Protein AF-A0A9W4DKX4-F1 (afdb_monomer_lite)

Organism: NCBI:txid887465

Sequence (68 aa):
MRALTANGQPALAAYAPQSGGGHRAHTLQVLTVTAGLVACKVVFADPRVFDVFGLPREIPPGEFRPGR

Structure (mmCIF, N/CA/C/O backbone):
data_AF-A0A9W4DKX4-F1
#
_entry.id   AF-A0A9W4DKX4-F1
#
loop_
_atom_site.group_PDB
_atom_site.id
_atom_site.type_symbol
_atom_site.label_atom_id
_atom_site.label_alt_id
_atom_site.label_comp_id
_atom_site.label_asym_id
_atom_site.label_entity_id
_atom_site.label_seq_id
_atom_site.pdbx_PDB_ins_code
_atom_site.Cartn_x
_atom_site.Cartn_y
_atom_site.Cartn_z
_atom_site.occupancy
_atom_site.B_iso_or_equiv
_atom_site.auth_seq_id
_atom_site.auth_comp_id
_atom_site.auth_asym_id
_atom_site.auth_atom_id
_atom_site.pdbx_PDB_model_num
ATOM 1 N N . MET A 1 1 ? -3.306 11.085 -7.260 1.00 63.66 1 MET A N 1
ATOM 2 C CA . MET A 1 1 ? -3.357 10.139 -6.121 1.00 63.66 1 MET A CA 1
ATOM 3 C C . MET A 1 1 ? -4.561 9.234 -6.306 1.00 63.66 1 MET A C 1
ATOM 5 O O . MET A 1 1 ? -5.629 9.747 -6.610 1.00 63.66 1 MET A O 1
ATOM 9 N N . ARG A 1 2 ? -4.388 7.915 -6.179 1.00 80.19 2 ARG A N 1
ATOM 10 C CA . ARG A 1 2 ? -5.470 6.922 -6.271 1.00 80.19 2 ARG A CA 1
ATOM 11 C C . ARG A 1 2 ? -5.785 6.423 -4.862 1.00 80.19 2 ARG A C 1
ATOM 13 O O . ARG A 1 2 ? -4.861 6.061 -4.140 1.00 80.19 2 ARG A O 1
ATOM 20 N N . ALA A 1 3 ? -7.061 6.418 -4.482 1.00 85.94 3 ALA A N 1
ATOM 21 C CA . ALA A 1 3 ? -7.490 5.814 -3.225 1.00 85.94 3 ALA A CA 1
ATOM 22 C C . ALA A 1 3 ? -7.327 4.287 -3.302 1.00 85.94 3 ALA A C 1
ATOM 24 O O . ALA A 1 3 ? -7.670 3.677 -4.318 1.00 85.94 3 ALA A O 1
ATOM 25 N N . LEU A 1 4 ? -6.790 3.685 -2.242 1.00 92.94 4 LEU A N 1
ATOM 26 C CA . LEU A 1 4 ? -6.555 2.249 -2.146 1.00 92.94 4 LEU A CA 1
ATOM 27 C C . LEU A 1 4 ? -7.130 1.734 -0.828 1.00 92.94 4 LEU A C 1
ATOM 29 O O . LEU A 1 4 ? -6.867 2.281 0.243 1.00 92.94 4 LEU A O 1
ATOM 33 N N . THR A 1 5 ? -7.921 0.673 -0.921 1.00 94.50 5 THR A N 1
ATOM 34 C CA . THR A 1 5 ? -8.555 0.027 0.227 1.00 94.50 5 THR A CA 1
ATOM 35 C C . THR A 1 5 ? -8.443 -1.478 0.089 1.00 94.50 5 THR A C 1
ATOM 37 O O . THR A 1 5 ? -8.614 -1.992 -1.014 1.00 94.50 5 THR A O 1
ATOM 40 N N . ALA A 1 6 ? -8.235 -2.183 1.194 1.00 94.94 6 ALA A N 1
ATOM 41 C CA . ALA A 1 6 ? -8.274 -3.638 1.258 1.00 94.94 6 ALA A CA 1
ATOM 42 C C . ALA A 1 6 ? -9.392 -4.050 2.215 1.00 94.94 6 ALA A C 1
ATOM 44 O O . ALA A 1 6 ? -9.359 -3.682 3.385 1.00 94.94 6 ALA A O 1
ATOM 45 N N . ASN A 1 7 ? -10.400 -4.771 1.719 1.00 93.50 7 ASN A N 1
ATOM 46 C CA . ASN A 1 7 ? -11.543 -5.232 2.520 1.00 93.50 7 ASN A CA 1
ATOM 47 C C . ASN A 1 7 ? -12.226 -4.108 3.334 1.00 93.50 7 ASN A C 1
ATOM 49 O O . ASN A 1 7 ? -12.604 -4.302 4.484 1.00 93.50 7 ASN A O 1
ATOM 53 N N . GLY A 1 8 ? -12.341 -2.908 2.753 1.00 92.31 8 GLY A N 1
ATOM 54 C CA . GLY A 1 8 ? -12.924 -1.730 3.413 1.00 92.31 8 GLY A CA 1
ATOM 55 C C . GLY A 1 8 ? -11.980 -0.973 4.354 1.00 92.31 8 GLY A C 1
ATOM 56 O O . GLY A 1 8 ? -12.342 0.088 4.854 1.00 92.31 8 GLY A O 1
ATOM 57 N N . GLN A 1 9 ? -10.759 -1.465 4.568 1.00 95.25 9 GLN A N 1
ATOM 58 C CA . GLN A 1 9 ? -9.744 -0.800 5.380 1.00 95.25 9 GLN A CA 1
ATOM 59 C C . GLN A 1 9 ? -8.806 0.058 4.515 1.00 95.25 9 GLN A C 1
ATOM 61 O O . GLN A 1 9 ? -8.540 -0.305 3.363 1.00 95.25 9 GLN A O 1
ATOM 66 N N . PRO A 1 10 ? -8.261 1.171 5.043 1.00 95.75 10 PRO A N 1
ATOM 67 C CA . PRO A 1 10 ? -7.255 1.965 4.344 1.00 95.75 10 PRO A CA 1
ATOM 68 C C . PRO A 1 10 ? -6.019 1.137 3.989 1.00 95.75 10 PRO A C 1
ATOM 70 O O . PRO A 1 10 ? -5.487 0.405 4.830 1.00 95.75 10 PRO A O 1
ATOM 73 N N . ALA A 1 11 ? -5.535 1.288 2.757 1.00 96.31 11 ALA A N 1
ATOM 74 C CA . ALA A 1 11 ? -4.345 0.599 2.287 1.00 96.31 11 ALA A CA 1
ATOM 75 C C . ALA A 1 11 ? -3.371 1.546 1.575 1.00 96.31 11 ALA A C 1
ATOM 77 O O . ALA A 1 11 ? -3.760 2.531 0.951 1.00 96.31 11 ALA A O 1
ATOM 78 N N . LEU A 1 12 ? -2.080 1.233 1.674 1.00 95.12 12 LEU A N 1
ATOM 79 C CA . LEU A 1 12 ? -0.978 2.015 1.120 1.00 95.12 12 LEU A CA 1
ATOM 80 C C . LEU A 1 12 ? -0.025 1.092 0.363 1.00 95.12 12 LEU A C 1
ATOM 82 O O . LEU A 1 12 ? 0.467 0.113 0.921 1.00 95.12 12 LEU A O 1
ATOM 86 N N . ALA A 1 13 ? 0.265 1.423 -0.893 1.00 94.94 13 ALA A N 1
ATOM 87 C CA . ALA A 1 13 ? 1.298 0.755 -1.676 1.00 94.94 13 ALA A CA 1
ATOM 88 C C . ALA A 1 13 ? 2.603 1.553 -1.581 1.00 94.94 13 ALA A C 1
ATOM 90 O O . ALA A 1 13 ? 2.644 2.724 -1.961 1.00 94.94 13 ALA A O 1
ATOM 91 N N . ALA A 1 14 ? 3.662 0.930 -1.073 1.00 94.12 14 ALA A N 1
ATOM 92 C CA . ALA A 1 14 ? 4.983 1.534 -0.982 1.00 94.12 14 ALA A CA 1
ATOM 93 C C . ALA A 1 14 ? 5.884 1.004 -2.097 1.00 94.12 14 ALA A C 1
ATOM 95 O O . ALA A 1 14 ? 5.976 -0.209 -2.310 1.00 94.12 14 ALA A O 1
ATOM 96 N N . TYR A 1 15 ? 6.580 1.924 -2.760 1.00 93.25 15 TYR A N 1
ATOM 97 C CA . TYR A 1 15 ? 7.534 1.618 -3.814 1.00 93.25 15 TYR A CA 1
ATOM 98 C C . TYR A 1 15 ? 8.936 2.016 -3.356 1.00 93.25 15 TYR A C 1
ATOM 100 O O . TYR A 1 15 ? 9.141 3.138 -2.894 1.00 93.25 15 TYR A O 1
ATOM 108 N N . ALA A 1 16 ? 9.885 1.089 -3.450 1.00 92.50 16 ALA A N 1
ATOM 109 C CA . ALA A 1 16 ? 11.276 1.308 -3.076 1.00 92.50 16 ALA A CA 1
ATOM 110 C C . ALA A 1 16 ? 12.099 1.742 -4.301 1.00 92.50 16 ALA A C 1
ATOM 112 O O . ALA A 1 16 ? 11.853 1.238 -5.399 1.00 92.50 16 ALA A O 1
ATOM 113 N N . PRO A 1 17 ? 13.079 2.644 -4.143 1.00 91.88 17 PRO A N 1
ATOM 114 C CA . PRO A 1 17 ? 13.925 3.075 -5.250 1.00 91.88 17 PRO A CA 1
ATOM 115 C C . PRO A 1 17 ? 14.740 1.910 -5.830 1.00 91.88 17 PRO A C 1
ATOM 117 O O . PRO A 1 17 ? 15.229 1.053 -5.093 1.00 91.88 17 PRO A O 1
ATOM 120 N N . GLN A 1 18 ? 14.898 1.896 -7.154 1.00 88.94 18 GLN A N 1
ATOM 121 C CA . GLN A 1 18 ? 15.761 0.956 -7.876 1.00 88.94 18 GLN A CA 1
ATOM 122 C C . GLN A 1 18 ? 17.065 1.635 -8.317 1.00 88.94 18 GLN A C 1
ATOM 124 O O . GLN A 1 18 ? 17.107 2.836 -8.599 1.00 88.94 18 GLN A O 1
ATOM 129 N N . SER A 1 19 ? 18.137 0.846 -8.422 1.00 81.81 19 SER A N 1
ATOM 130 C CA . SER A 1 19 ? 19.377 1.271 -9.077 1.00 81.81 19 SER A CA 1
ATOM 131 C C . SER A 1 19 ? 19.096 1.537 -10.559 1.00 81.81 19 SER A C 1
ATOM 133 O O . SER A 1 19 ? 18.701 0.623 -11.274 1.00 81.81 19 SER A O 1
ATOM 135 N N . GLY A 1 20 ? 19.282 2.780 -11.011 1.00 79.75 20 GLY A N 1
ATOM 136 C CA . GLY A 1 20 ? 18.922 3.217 -12.371 1.00 79.75 20 GLY A CA 1
ATOM 137 C C . GLY A 1 20 ? 17.751 4.204 -12.433 1.00 79.75 20 GLY A C 1
ATOM 138 O O . GLY A 1 20 ? 17.428 4.697 -13.510 1.00 79.75 20 GLY A O 1
ATOM 139 N N . GLY A 1 21 ? 17.159 4.545 -11.284 1.00 84.94 21 GLY A N 1
ATOM 140 C CA . GLY A 1 21 ? 15.991 5.419 -11.208 1.00 84.94 21 GLY A CA 1
ATOM 141 C C . GLY A 1 21 ? 14.681 4.633 -11.253 1.00 84.94 21 GLY A C 1
ATOM 142 O O . GLY A 1 21 ? 14.663 3.431 -11.497 1.00 84.94 21 GLY A O 1
ATOM 143 N N . GLY A 1 22 ? 13.572 5.315 -10.964 1.00 89.06 22 GLY A N 1
ATOM 144 C CA . GLY A 1 22 ? 12.271 4.663 -10.811 1.00 89.06 22 GLY A CA 1
ATOM 145 C C . GLY A 1 22 ? 12.128 3.914 -9.485 1.00 89.06 22 GLY A C 1
ATOM 146 O O . GLY A 1 22 ? 13.033 3.911 -8.637 1.00 89.06 22 GLY A O 1
ATOM 147 N N . HIS A 1 23 ? 10.944 3.350 -9.261 1.00 93.19 23 HIS A N 1
ATOM 148 C CA . HIS A 1 23 ? 10.587 2.693 -8.007 1.00 93.19 23 HIS A CA 1
ATOM 149 C C . HIS A 1 23 ? 9.875 1.359 -8.249 1.00 93.19 23 HIS A C 1
ATOM 151 O O . HIS A 1 23 ? 8.960 1.278 -9.063 1.00 93.19 23 HIS A O 1
ATOM 157 N N . ARG A 1 24 ? 10.227 0.327 -7.479 1.00 92.81 24 ARG A N 1
ATOM 158 C CA . ARG A 1 24 ? 9.605 -1.002 -7.523 1.00 92.81 24 ARG A CA 1
ATOM 159 C C . ARG A 1 24 ? 8.607 -1.182 -6.397 1.00 92.81 24 ARG A C 1
ATOM 161 O O . ARG A 1 24 ? 8.912 -0.832 -5.258 1.00 92.81 24 ARG A O 1
ATOM 168 N N . ALA A 1 25 ? 7.465 -1.800 -6.687 1.00 93.44 25 ALA A N 1
ATOM 169 C CA . ALA A 1 25 ? 6.506 -2.209 -5.669 1.00 93.44 25 ALA A CA 1
ATOM 170 C C . ALA A 1 25 ? 7.212 -3.064 -4.605 1.00 93.44 25 ALA A C 1
ATOM 172 O O . ALA A 1 25 ? 7.832 -4.084 -4.914 1.00 93.44 25 ALA A O 1
ATOM 173 N N . HIS A 1 26 ? 7.151 -2.607 -3.357 1.00 94.81 26 HIS A N 1
ATOM 174 C CA . HIS A 1 26 ? 7.882 -3.202 -2.244 1.00 94.81 26 HIS A CA 1
ATOM 175 C C . HIS A 1 26 ? 6.933 -3.809 -1.217 1.00 94.81 26 HIS A C 1
ATOM 177 O O . HIS A 1 26 ? 7.123 -4.949 -0.803 1.00 94.81 26 HIS A O 1
ATOM 183 N N . THR A 1 27 ? 5.900 -3.064 -0.815 1.00 96.50 27 THR A N 1
ATOM 184 C CA . THR A 1 27 ? 4.900 -3.562 0.136 1.00 96.50 27 THR A CA 1
ATOM 185 C C . THR A 1 27 ? 3.514 -2.986 -0.120 1.00 96.50 27 THR A C 1
ATOM 187 O O . THR A 1 27 ? 3.374 -1.851 -0.573 1.00 96.50 27 THR A O 1
ATOM 190 N N . LEU A 1 28 ? 2.491 -3.753 0.254 1.00 96.12 28 LEU A N 1
ATOM 191 C CA . LEU A 1 28 ? 1.131 -3.280 0.477 1.00 96.12 28 LEU A CA 1
ATOM 192 C C . LEU A 1 28 ? 0.869 -3.304 1.981 1.00 96.12 28 LEU A C 1
ATOM 194 O O . LEU A 1 28 ? 1.043 -4.332 2.632 1.00 96.12 28 LEU A O 1
ATOM 198 N N . GLN A 1 29 ? 0.459 -2.173 2.537 1.00 97.25 29 GLN A N 1
ATOM 199 C CA . GLN A 1 29 ? 0.239 -2.001 3.967 1.00 97.25 29 GLN A CA 1
ATOM 200 C C . GLN A 1 29 ? -1.237 -1.724 4.203 1.00 97.25 29 GLN A C 1
ATOM 202 O O . GLN A 1 29 ? -1.773 -0.780 3.630 1.00 97.25 29 GLN A O 1
ATOM 207 N N . VAL A 1 30 ? -1.883 -2.528 5.041 1.00 97.00 30 VAL A N 1
ATOM 208 C CA . VAL A 1 30 ? -3.285 -2.349 5.430 1.00 97.00 30 VAL A CA 1
ATOM 209 C C . VAL A 1 30 ? -3.321 -1.863 6.869 1.00 97.00 30 VAL A C 1
ATOM 211 O O . VAL A 1 30 ? -2.679 -2.453 7.742 1.00 97.00 30 VAL A O 1
ATOM 214 N N . LEU A 1 31 ? -4.040 -0.768 7.106 1.00 97.06 31 LEU A N 1
ATOM 215 C CA . LEU A 1 31 ? -4.167 -0.157 8.423 1.00 97.06 31 LEU A CA 1
ATOM 216 C C . LEU A 1 31 ? -5.550 -0.436 9.000 1.00 97.06 31 LEU A C 1
ATOM 218 O O . LEU A 1 31 ? -6.567 -0.104 8.395 1.00 97.06 31 LEU A O 1
ATOM 222 N N . THR A 1 32 ? -5.585 -0.961 10.218 1.00 96.88 32 THR A N 1
ATOM 223 C CA . THR A 1 32 ? -6.800 -0.954 11.031 1.00 96.88 32 THR A CA 1
ATOM 224 C C . THR A 1 32 ? -6.813 0.329 11.842 1.00 96.88 32 THR A C 1
ATOM 226 O O . THR A 1 32 ? -5.942 0.537 12.690 1.00 96.88 32 THR A O 1
ATOM 229 N N . VAL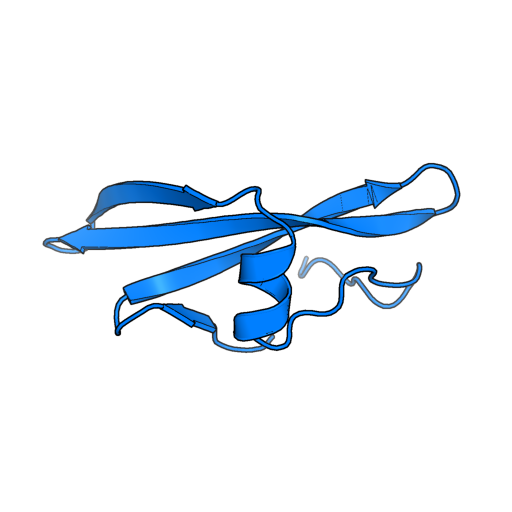 A 1 33 ? -7.803 1.183 11.591 1.00 95.94 33 VAL A N 1
ATOM 230 C CA . VAL A 1 33 ? -8.007 2.424 12.341 1.00 95.94 33 VAL A CA 1
ATOM 231 C C . VAL A 1 33 ? -9.159 2.232 13.318 1.00 95.94 33 VAL A C 1
ATOM 233 O O . VAL A 1 33 ? -10.228 1.765 12.939 1.00 95.94 33 VAL A O 1
ATOM 236 N N . THR A 1 34 ? -8.949 2.572 14.585 1.00 95.81 34 THR A N 1
ATOM 237 C CA . THR A 1 34 ? -9.972 2.541 15.639 1.00 95.81 34 THR A CA 1
ATOM 238 C C . THR A 1 34 ? -9.921 3.858 16.395 1.00 95.81 34 THR A C 1
ATOM 240 O O . THR A 1 34 ? -8.842 4.296 16.782 1.00 95.81 34 THR A O 1
ATOM 243 N N . ALA A 1 35 ? -11.073 4.513 16.566 1.00 95.56 35 ALA A N 1
ATOM 244 C CA . ALA A 1 35 ? -11.177 5.823 17.223 1.00 95.56 35 ALA A CA 1
ATOM 245 C C . ALA A 1 35 ? -10.187 6.881 16.674 1.00 95.56 35 ALA A C 1
ATOM 247 O O . ALA A 1 35 ? -9.621 7.669 17.423 1.00 95.56 35 ALA A O 1
ATOM 248 N N . GLY A 1 36 ? -9.949 6.875 15.357 1.00 95.00 36 GLY A N 1
ATOM 249 C CA . GLY A 1 36 ? -9.025 7.806 14.696 1.00 95.00 36 GLY A CA 1
ATOM 250 C C . GLY A 1 36 ? -7.535 7.475 14.852 1.00 95.00 36 GLY A C 1
ATOM 251 O O . GLY A 1 36 ? -6.701 8.218 14.343 1.00 95.00 36 GLY A O 1
ATOM 252 N N . LEU A 1 37 ? -7.185 6.362 15.503 1.00 96.44 37 LEU A N 1
ATOM 253 C CA . LEU A 1 37 ? -5.806 5.927 15.732 1.00 96.44 37 LEU A CA 1
ATOM 254 C C . LEU A 1 37 ? -5.491 4.629 14.984 1.00 96.44 37 LEU A C 1
ATOM 256 O O . LEU A 1 37 ? -6.366 3.789 14.775 1.00 96.44 37 LEU A O 1
ATOM 260 N N . VAL A 1 38 ? -4.225 4.437 14.604 1.00 96.50 38 VAL A N 1
ATOM 261 C CA . VAL A 1 38 ? -3.760 3.182 13.995 1.00 96.50 38 VAL A CA 1
ATOM 262 C C . VAL A 1 38 ? 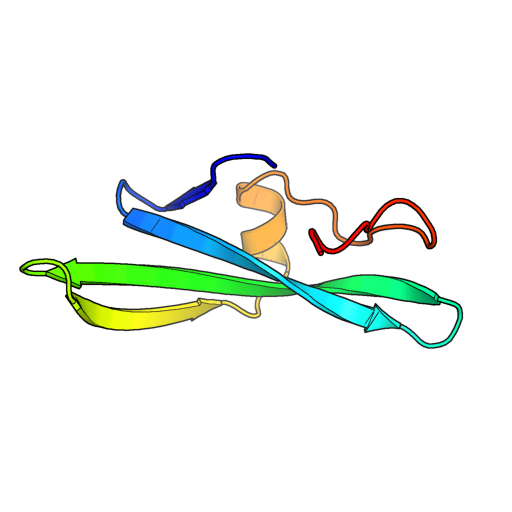-3.619 2.125 15.088 1.00 96.50 38 VAL A C 1
ATOM 264 O O . VAL A 1 38 ? -2.706 2.191 15.905 1.00 96.50 38 VAL A O 1
ATOM 267 N N . ALA A 1 39 ? -4.517 1.143 15.086 1.00 97.38 39 ALA A N 1
ATOM 268 C CA . ALA A 1 39 ? -4.516 0.036 16.040 1.00 97.38 39 ALA A CA 1
ATOM 269 C C . ALA A 1 39 ?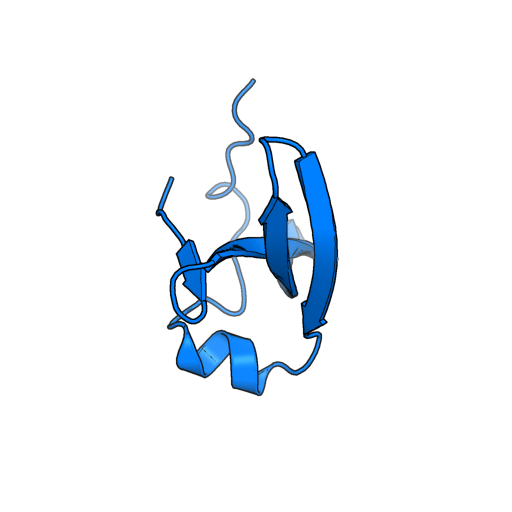 -3.681 -1.157 15.549 1.00 97.38 39 ALA A C 1
ATOM 271 O O . ALA A 1 39 ? -3.107 -1.891 16.347 1.00 97.38 39 ALA A O 1
ATOM 272 N N . CYS A 1 40 ? -3.610 -1.365 14.230 1.00 97.06 40 CYS A N 1
ATOM 273 C CA . CYS A 1 40 ? -2.842 -2.451 13.628 1.00 97.06 40 CYS A CA 1
ATOM 274 C C . CYS A 1 40 ? -2.343 -2.062 12.234 1.00 97.06 40 CYS A C 1
ATOM 276 O O . CYS A 1 40 ? -3.005 -1.314 11.510 1.00 97.06 40 CYS A O 1
ATOM 278 N N . LYS A 1 41 ? -1.191 -2.615 11.851 1.00 97.06 41 LYS A N 1
ATOM 279 C CA . LYS A 1 41 ? -0.628 -2.530 10.507 1.00 97.06 41 LYS A CA 1
ATOM 280 C C . LYS A 1 41 ? -0.213 -3.924 10.056 1.00 97.06 41 LYS A C 1
ATOM 282 O O . LYS A 1 41 ? 0.671 -4.529 10.658 1.00 97.06 41 LYS A O 1
ATOM 287 N N . VAL A 1 42 ? -0.810 -4.394 8.967 1.00 97.00 42 VAL A N 1
ATOM 288 C CA . VAL A 1 42 ? -0.427 -5.643 8.299 1.00 97.00 42 VAL A CA 1
ATOM 289 C C . VAL A 1 42 ? 0.318 -5.298 7.019 1.00 97.00 42 VAL A C 1
ATOM 291 O O . VAL A 1 42 ? -0.112 -4.425 6.266 1.00 97.00 42 VAL A O 1
ATOM 294 N N . VAL A 1 43 ? 1.449 -5.960 6.781 1.00 97.00 43 VAL A N 1
ATOM 295 C CA . VAL A 1 43 ? 2.321 -5.692 5.634 1.00 97.00 43 VAL A CA 1
ATOM 296 C C . VAL A 1 43 ? 2.441 -6.943 4.777 1.00 97.00 43 VAL A C 1
ATOM 298 O O . VAL A 1 43 ? 2.882 -7.986 5.249 1.00 97.00 43 VAL A O 1
ATOM 301 N N . PHE A 1 44 ? 2.091 -6.812 3.503 1.00 96.25 44 PHE A N 1
ATOM 302 C CA . PHE A 1 44 ? 2.275 -7.841 2.491 1.00 96.25 44 PHE A CA 1
ATOM 303 C C . PHE A 1 44 ? 3.449 -7.457 1.593 1.00 96.25 44 PHE A C 1
ATOM 305 O O . PHE A 1 44 ? 3.438 -6.392 0.976 1.00 96.25 44 PHE A O 1
ATOM 312 N N . ALA A 1 45 ? 4.452 -8.330 1.518 1.00 95.25 45 ALA A N 1
ATOM 313 C CA . ALA A 1 45 ? 5.585 -8.207 0.596 1.00 95.25 45 ALA A CA 1
ATOM 314 C C . ALA A 1 45 ? 5.486 -9.181 -0.596 1.00 95.25 45 ALA A C 1
ATOM 316 O O . ALA A 1 45 ? 6.350 -9.178 -1.468 1.00 95.25 45 ALA A O 1
ATOM 317 N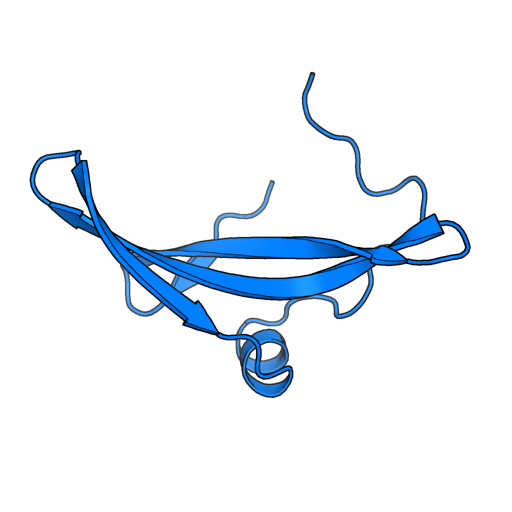 N . ASP A 1 46 ? 4.449 -10.025 -0.630 1.00 94.56 46 ASP A N 1
ATOM 318 C CA . ASP A 1 46 ? 4.229 -10.983 -1.713 1.00 94.56 46 ASP A CA 1
ATOM 319 C C . ASP A 1 46 ? 3.793 -10.247 -2.996 1.00 94.56 46 ASP A C 1
ATOM 321 O O . ASP A 1 46 ? 2.728 -9.618 -2.998 1.00 94.56 46 ASP A O 1
ATOM 325 N N . PRO A 1 47 ? 4.558 -10.354 -4.101 1.00 88.88 47 PRO A N 1
ATOM 326 C CA . PRO A 1 47 ? 4.235 -9.693 -5.362 1.00 88.88 47 PRO A CA 1
ATOM 327 C C . PRO A 1 47 ? 2.854 -10.033 -5.920 1.00 88.88 47 PRO A C 1
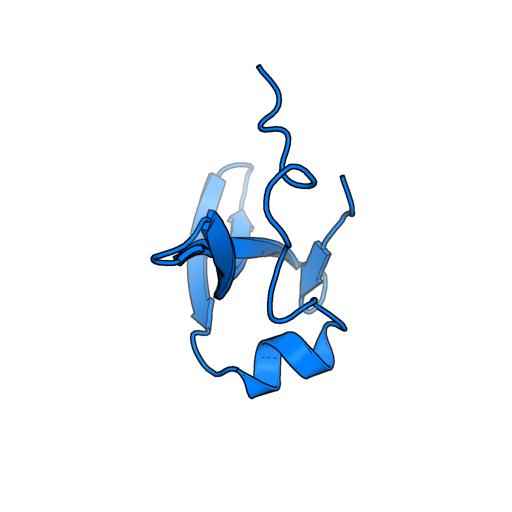ATOM 329 O O . PRO A 1 47 ? 2.235 -9.191 -6.567 1.00 88.88 47 PRO A O 1
ATOM 332 N N . ARG A 1 48 ? 2.346 -11.241 -5.643 1.00 93.06 48 ARG A N 1
ATOM 333 C CA . ARG A 1 48 ? 1.030 -11.689 -6.119 1.00 93.06 48 ARG A CA 1
ATOM 334 C C . ARG A 1 48 ? -0.099 -10.852 -5.532 1.00 93.06 48 ARG A C 1
ATOM 336 O O . ARG A 1 48 ? -1.122 -10.658 -6.178 1.00 93.06 48 ARG A O 1
ATOM 343 N N . VAL A 1 49 ? 0.085 -10.331 -4.318 1.00 93.38 49 VAL A N 1
ATOM 344 C CA . VAL A 1 49 ? -0.890 -9.430 -3.701 1.00 93.38 49 VAL A CA 1
ATOM 345 C C . VAL A 1 49 ? -0.964 -8.137 -4.505 1.00 93.38 49 VAL A C 1
ATOM 347 O O . VAL A 1 49 ? -2.057 -7.664 -4.770 1.00 93.38 49 VAL A O 1
ATOM 350 N N . PHE A 1 50 ? 0.157 -7.591 -4.977 1.00 93.38 50 PHE A N 1
ATOM 351 C CA . PHE A 1 50 ? 0.145 -6.349 -5.759 1.00 93.38 50 PHE A CA 1
ATOM 352 C C . PHE A 1 50 ? -0.650 -6.499 -7.064 1.00 93.38 50 PHE A C 1
ATOM 354 O O . PHE A 1 50 ? -1.402 -5.589 -7.425 1.00 93.38 50 PHE A O 1
ATOM 361 N N . ASP A 1 51 ? -0.552 -7.666 -7.708 1.00 92.25 51 ASP A N 1
ATOM 362 C CA . ASP A 1 51 ? -1.291 -7.978 -8.936 1.00 92.25 51 ASP A CA 1
ATOM 363 C C . ASP A 1 51 ? -2.811 -7.982 -8.706 1.00 92.25 51 ASP A C 1
ATOM 365 O O . ASP A 1 51 ? -3.556 -7.429 -9.514 1.00 92.25 51 ASP A O 1
ATOM 369 N N . VAL A 1 52 ? -3.280 -8.529 -7.575 1.00 94.38 52 VAL A N 1
ATOM 370 C CA . VAL A 1 52 ? -4.712 -8.551 -7.211 1.00 94.38 52 VAL A CA 1
ATOM 371 C C . VAL A 1 52 ? -5.290 -7.137 -7.091 1.00 94.38 52 VAL A C 1
ATOM 373 O O . VAL A 1 52 ? -6.443 -6.904 -7.446 1.00 94.38 52 VAL A O 1
ATOM 376 N N . PHE A 1 53 ? -4.490 -6.170 -6.636 1.00 92.19 53 PHE A N 1
ATOM 377 C CA . PHE A 1 53 ? -4.903 -4.765 -6.534 1.00 92.19 53 PHE A CA 1
ATOM 378 C C . PHE A 1 53 ? -4.698 -3.970 -7.839 1.00 92.19 53 PHE A C 1
ATOM 380 O O . PHE A 1 53 ? -5.006 -2.770 -7.889 1.00 92.19 53 PHE A O 1
ATOM 387 N N . GLY A 1 54 ? -4.183 -4.610 -8.896 1.00 92.00 54 GLY A N 1
ATOM 388 C CA . GLY A 1 54 ? -3.841 -3.954 -10.157 1.00 92.00 54 GLY A CA 1
ATOM 389 C C . GLY A 1 54 ? -2.826 -2.830 -9.953 1.00 92.00 54 GLY A C 1
ATOM 390 O O . GLY A 1 54 ? -2.985 -1.739 -10.507 1.00 92.00 54 GLY A O 1
ATOM 391 N N . LEU A 1 55 ? -1.852 -3.048 -9.065 1.00 92.38 55 LEU A N 1
ATOM 392 C CA . LEU A 1 55 ? -0.781 -2.095 -8.805 1.00 92.38 55 LEU A CA 1
ATOM 393 C C . LEU A 1 55 ? 0.348 -2.316 -9.818 1.00 92.38 55 LEU A C 1
ATOM 395 O O . LEU A 1 55 ? 0.737 -3.465 -10.043 1.00 92.38 55 LEU A O 1
ATOM 399 N N . PRO A 1 56 ? 0.895 -1.248 -10.426 1.00 91.94 56 PRO A N 1
ATOM 400 C CA . PRO A 1 56 ? 2.066 -1.394 -11.275 1.00 91.94 56 PRO A CA 1
ATOM 401 C C . PRO A 1 56 ? 3.216 -1.979 -10.453 1.00 91.94 56 PRO A C 1
ATOM 403 O O . PRO A 1 56 ? 3.403 -1.642 -9.288 1.00 91.94 56 PRO A O 1
ATOM 406 N N . ARG A 1 57 ? 3.999 -2.878 -11.045 1.00 90.94 57 ARG A N 1
ATOM 407 C CA . ARG A 1 57 ? 5.162 -3.454 -10.353 1.00 90.94 57 ARG A CA 1
ATOM 408 C C . ARG A 1 57 ? 6.343 -2.492 -10.313 1.00 90.94 57 ARG A C 1
ATOM 410 O O . ARG A 1 57 ? 7.176 -2.589 -9.414 1.00 90.94 57 ARG A O 1
ATOM 417 N N . GLU A 1 58 ? 6.387 -1.567 -11.262 1.00 92.38 58 GLU A N 1
ATOM 418 C CA . GLU A 1 58 ? 7.439 -0.576 -11.430 1.00 92.38 58 GLU A CA 1
ATOM 419 C C . GLU A 1 58 ? 6.810 0.761 -11.812 1.00 92.38 58 GLU A C 1
ATOM 421 O O . GLU A 1 58 ? 5.839 0.812 -12.567 1.00 92.38 58 GLU A O 1
ATOM 426 N N . ILE A 1 59 ? 7.363 1.834 -11.266 1.00 91.06 59 ILE A N 1
ATOM 427 C CA . ILE A 1 59 ? 7.044 3.211 -11.617 1.00 91.06 59 ILE A CA 1
ATOM 428 C C . ILE A 1 59 ? 8.300 3.784 -12.274 1.00 91.06 59 ILE A C 1
ATOM 430 O O . ILE A 1 59 ? 9.353 3.814 -11.623 1.00 91.06 59 ILE A O 1
ATOM 434 N N . PRO A 1 60 ? 8.231 4.225 -13.539 1.00 87.94 60 PRO A N 1
ATOM 435 C CA . PRO A 1 60 ? 9.378 4.784 -14.229 1.00 87.94 60 PRO A CA 1
ATOM 436 C C . PRO A 1 60 ? 9.863 6.085 -13.562 1.00 87.94 60 PRO A C 1
ATOM 438 O O . PRO A 1 60 ? 9.100 6.795 -12.893 1.00 87.94 60 PRO A O 1
ATOM 441 N N . PRO A 1 61 ? 11.149 6.431 -13.730 1.00 81.25 61 PRO A N 1
ATOM 442 C CA . PRO A 1 61 ? 11.683 7.702 -13.253 1.00 81.25 61 PRO A CA 1
ATOM 443 C C . PRO A 1 61 ? 10.905 8.890 -13.847 1.00 81.25 61 PRO A C 1
ATOM 445 O O . PRO A 1 61 ? 10.576 8.903 -15.028 1.00 81.25 61 PRO A O 1
ATOM 448 N N . GLY A 1 62 ? 10.623 9.905 -13.022 1.00 76.12 62 GLY A N 1
ATOM 449 C CA . GLY A 1 62 ? 9.935 11.138 -13.438 1.00 76.12 62 GLY A CA 1
ATOM 450 C C . GLY A 1 62 ? 8.406 11.121 -13.314 1.00 76.12 62 GLY A C 1
ATOM 451 O O . GLY A 1 62 ? 7.798 12.189 -13.300 1.00 76.12 62 GLY A O 1
ATOM 452 N N . GLU A 1 63 ? 7.785 9.950 -13.146 1.00 69.81 63 GLU A N 1
ATOM 453 C CA . GLU A 1 63 ? 6.335 9.837 -12.916 1.00 69.81 63 GLU A CA 1
ATOM 454 C C . GLU A 1 63 ? 5.973 10.001 -11.428 1.00 69.81 63 GLU A C 1
ATOM 456 O O . GLU A 1 63 ? 4.928 10.553 -11.074 1.00 69.81 63 GLU A O 1
ATOM 461 N N . PHE A 1 64 ? 6.883 9.610 -10.530 1.00 63.28 64 PHE A N 1
ATOM 462 C CA . PHE A 1 64 ? 6.742 9.874 -9.103 1.00 63.28 64 PHE A CA 1
ATOM 463 C C . PHE A 1 64 ? 7.102 11.332 -8.780 1.00 63.28 64 PHE A C 1
ATOM 465 O O . PHE A 1 64 ? 8.274 11.697 -8.687 1.00 63.28 64 PHE A O 1
ATOM 472 N N . ARG A 1 65 ? 6.084 12.177 -8.580 1.00 61.03 65 ARG A N 1
ATOM 473 C CA . ARG A 1 65 ? 6.237 13.507 -7.970 1.00 61.03 65 ARG A CA 1
ATOM 474 C C . ARG A 1 65 ? 5.808 13.406 -6.504 1.00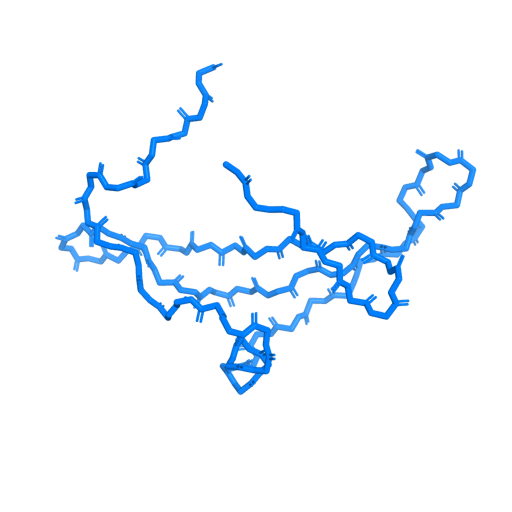 61.03 65 ARG A C 1
ATOM 476 O O . ARG A 1 65 ? 4.601 13.357 -6.258 1.00 61.03 65 ARG A O 1
ATOM 483 N N . PRO A 1 66 ? 6.731 13.350 -5.526 1.00 55.66 66 PRO A N 1
ATOM 484 C CA . PRO A 1 66 ? 6.324 13.472 -4.135 1.00 55.66 66 PRO A CA 1
ATOM 485 C C . PRO A 1 66 ? 5.672 14.849 -3.973 1.00 55.66 66 PRO A C 1
ATOM 487 O O . PRO A 1 66 ? 6.239 15.861 -4.387 1.00 55.66 66 PRO A O 1
ATOM 490 N N . GLY A 1 67 ? 4.439 14.876 -3.461 1.00 57.34 67 GLY A N 1
ATOM 491 C CA . GLY A 1 67 ? 3.795 16.131 -3.085 1.00 57.34 67 GLY A CA 1
ATOM 492 C C . GLY A 1 67 ? 4.702 16.847 -2.090 1.00 57.34 67 GLY A C 1
ATOM 493 O O . GLY A 1 67 ? 5.098 16.239 -1.097 1.00 57.34 67 GLY A O 1
ATOM 494 N N . ARG A 1 68 ? 5.098 18.074 -2.436 1.00 43.31 68 ARG A N 1
ATOM 495 C CA . ARG A 1 68 ? 5.892 18.959 -1.581 1.00 43.31 68 ARG A CA 1
ATOM 496 C C . ARG A 1 68 ? 5.125 19.315 -0.315 1.00 43.31 68 ARG A C 1
ATOM 498 O O . ARG A 1 68 ? 3.898 19.526 -0.438 1.00 43.31 68 ARG A O 1
#

Radius of gyration: 13.14 Å; chains: 1; bounding box: 32×31×32 Å

Foldseek 3Di:
DDFDADPNFGKDFDWDADDVAWTFGAWIWTFDDDPNDGPDIDIDRDVVVCVVRVHDRIGGHPPDDDDD

Secondary structure (DSSP, 8-state):
----EETTEEEEEEEEEPTTSSEEEEEEEEEEEETTEEEEEEEE--HHHHHHTT--SEE-TTT-----

pLDDT: mean 89.23, std 11.41, range [43.31, 97.38]